Protein AF-A0A1R2AMH3-F1 (afdb_monomer_lite)

Structure (mmCIF, N/CA/C/O backbone):
data_AF-A0A1R2AMH3-F1
#
_entry.id   AF-A0A1R2AMH3-F1
#
loop_
_atom_site.group_PDB
_atom_site.id
_atom_site.type_symbol
_atom_site.label_atom_id
_atom_site.label_alt_id
_atom_site.label_comp_id
_atom_site.label_asym_id
_atom_site.label_entity_id
_atom_site.label_seq_id
_atom_site.pdbx_PDB_ins_code
_atom_site.Cartn_x
_atom_site.Cartn_y
_atom_site.Cartn_z
_atom_site.occupancy
_atom_site.B_iso_or_equiv
_atom_site.auth_seq_id
_atom_site.auth_comp_id
_atom_site.auth_asym_id
_atom_site.auth_atom_id
_atom_site.pdbx_PDB_model_num
ATOM 1 N N . MET A 1 1 ? 28.348 -3.223 -25.554 1.00 44.84 1 MET A N 1
ATOM 2 C CA . MET A 1 1 ? 27.068 -3.872 -25.204 1.00 44.84 1 MET A CA 1
ATOM 3 C C . MET A 1 1 ? 25.972 -2.968 -25.744 1.00 44.84 1 MET A C 1
ATOM 5 O O . MET A 1 1 ? 25.976 -1.799 -25.384 1.00 44.84 1 MET A O 1
ATOM 9 N N . LYS A 1 2 ? 25.153 -3.418 -26.705 1.00 30.44 2 LYS A N 1
ATOM 10 C CA . LYS A 1 2 ? 24.031 -2.593 -27.185 1.00 30.44 2 LYS A CA 1
ATOM 11 C C . LYS A 1 2 ? 23.049 -2.418 -26.019 1.00 30.44 2 LYS A C 1
ATOM 13 O O . LYS A 1 2 ? 22.812 -3.419 -25.338 1.00 30.44 2 LYS A O 1
ATOM 18 N N . PRO A 1 3 ? 22.512 -1.212 -25.764 1.00 37.78 3 PRO A N 1
ATOM 19 C CA . PRO A 1 3 ? 21.400 -1.076 -24.834 1.00 37.78 3 PRO A CA 1
ATOM 20 C C . PRO A 1 3 ? 20.295 -2.033 -25.291 1.00 37.78 3 PRO A C 1
ATOM 22 O O . PRO A 1 3 ? 20.049 -2.179 -26.490 1.00 37.78 3 PRO A O 1
ATOM 25 N N . SER A 1 4 ? 19.721 -2.778 -24.349 1.00 50.31 4 SER A N 1
ATOM 26 C CA . SER A 1 4 ? 18.632 -3.703 -24.645 1.00 50.31 4 SER A CA 1
ATOM 27 C C . SER A 1 4 ? 17.480 -2.932 -25.299 1.00 50.31 4 SER A C 1
ATOM 29 O O . SER A 1 4 ? 17.275 -1.751 -25.014 1.00 50.31 4 SER A O 1
ATOM 31 N N . ASN A 1 5 ? 16.690 -3.602 -26.140 1.00 40.66 5 ASN A N 1
ATOM 32 C CA . ASN A 1 5 ? 15.500 -3.058 -26.821 1.00 40.66 5 ASN A CA 1
ATOM 33 C C . ASN A 1 5 ? 14.428 -2.452 -25.871 1.00 40.66 5 ASN A C 1
ATOM 35 O O . ASN A 1 5 ? 13.351 -2.065 -26.313 1.00 40.66 5 ASN A O 1
ATOM 39 N N . LEU A 1 6 ? 14.695 -2.404 -24.562 1.00 44.38 6 LEU A N 1
ATOM 40 C CA . LEU A 1 6 ? 13.896 -1.751 -23.530 1.00 44.38 6 LEU A CA 1
ATOM 41 C C . LEU A 1 6 ? 14.114 -0.231 -23.489 1.00 44.38 6 LEU A C 1
ATOM 43 O O . LEU A 1 6 ? 13.192 0.478 -23.112 1.00 44.38 6 LEU A O 1
ATOM 47 N N . VAL A 1 7 ? 15.279 0.274 -23.917 1.00 45.34 7 VAL A N 1
ATOM 48 C CA . VAL A 1 7 ? 15.574 1.723 -23.941 1.00 45.34 7 VAL A CA 1
ATOM 49 C C . VAL A 1 7 ? 14.868 2.433 -25.109 1.00 45.34 7 VAL A C 1
ATOM 51 O O . VAL A 1 7 ? 14.567 3.618 -25.022 1.00 45.34 7 VAL A O 1
ATOM 54 N N . GLU A 1 8 ? 14.529 1.714 -26.186 1.00 41.06 8 GLU A N 1
ATOM 55 C CA . GLU A 1 8 ? 13.828 2.279 -27.357 1.00 41.06 8 GLU A CA 1
ATOM 56 C C . GLU A 1 8 ? 12.317 2.482 -27.142 1.00 41.06 8 GLU A C 1
ATOM 58 O O . GLU A 1 8 ? 11.662 3.157 -27.937 1.00 41.06 8 GLU A O 1
ATOM 63 N N . LYS A 1 9 ? 11.747 1.955 -26.052 1.00 43.03 9 LYS A N 1
ATOM 64 C CA . LYS A 1 9 ? 10.386 2.277 -25.608 1.00 43.03 9 LYS A CA 1
ATOM 65 C C . LYS A 1 9 ? 10.507 3.116 -24.339 1.00 43.03 9 LYS A C 1
ATOM 67 O O . LYS A 1 9 ? 10.986 2.626 -23.331 1.00 43.03 9 LYS A O 1
ATOM 72 N N . GLY A 1 10 ? 10.121 4.387 -24.376 1.00 44.31 10 GLY A N 1
ATOM 73 C CA . GLY A 1 10 ? 10.222 5.291 -23.227 1.00 44.31 10 GLY A CA 1
ATOM 74 C C . GLY A 1 10 ? 9.269 4.924 -22.084 1.00 44.31 10 GLY A C 1
ATOM 75 O O . GLY A 1 10 ? 8.187 5.496 -21.986 1.00 44.31 10 GLY A O 1
ATOM 76 N N . TRP A 1 11 ? 9.647 3.991 -21.210 1.00 49.50 11 TRP A N 1
ATOM 77 C CA . TRP A 1 11 ? 8.837 3.622 -20.045 1.00 49.50 11 TRP A CA 1
ATOM 78 C C . TRP A 1 11 ? 9.053 4.617 -18.902 1.00 49.50 11 TRP A C 1
ATOM 80 O O . TRP A 1 11 ? 9.758 4.343 -17.945 1.00 49.50 11 TRP A O 1
ATOM 90 N N . ALA A 1 12 ? 8.419 5.782 -18.990 1.00 60.66 12 ALA A N 1
ATOM 91 C CA . ALA A 1 12 ? 7.908 6.448 -17.800 1.00 60.66 12 ALA A CA 1
ATOM 92 C C . ALA A 1 12 ? 6.412 6.134 -17.771 1.00 60.66 12 ALA A C 1
ATOM 94 O O . ALA A 1 12 ? 5.628 6.807 -18.439 1.00 60.66 12 ALA A O 1
ATOM 95 N N . THR A 1 13 ? 6.011 5.056 -17.089 1.00 77.81 13 THR A N 1
ATOM 96 C CA . THR A 1 13 ? 4.581 4.844 -16.855 1.00 77.81 13 THR A CA 1
ATOM 97 C C . THR A 1 13 ? 4.127 5.785 -15.751 1.00 77.81 13 THR A C 1
ATOM 99 O O . THR A 1 13 ? 4.879 6.086 -14.817 1.00 77.81 13 THR A O 1
ATOM 102 N N . MET A 1 14 ? 2.918 6.308 -15.916 1.00 89.75 14 MET A N 1
ATOM 103 C CA . MET A 1 14 ? 2.292 7.189 -14.949 1.00 89.75 14 MET A CA 1
ATOM 104 C C . MET A 1 14 ? 0.892 6.671 -14.671 1.00 89.75 14 MET A C 1
ATOM 106 O O . MET A 1 14 ? 0.122 6.417 -15.596 1.00 89.75 14 MET A O 1
ATOM 110 N N . GLY A 1 15 ? 0.574 6.540 -13.394 1.00 95.25 15 GLY A N 1
ATOM 111 C CA . GLY A 1 15 ? -0.765 6.240 -12.921 1.00 95.25 15 GLY A CA 1
ATOM 112 C C . GLY A 1 15 ? -1.096 7.138 -11.747 1.00 95.25 15 GLY A C 1
ATOM 113 O O . GLY A 1 15 ? -0.208 7.626 -11.056 1.00 95.25 15 GLY A O 1
ATOM 114 N N . TYR A 1 16 ? -2.370 7.396 -11.528 1.00 96.88 16 TYR A N 1
ATOM 115 C CA . TYR A 1 16 ? -2.858 8.196 -10.430 1.00 96.88 16 TYR A CA 1
ATOM 116 C C . TYR A 1 16 ? -4.196 7.661 -9.934 1.00 96.88 16 TYR A C 1
ATOM 118 O O . TYR A 1 16 ? -4.958 7.011 -10.641 1.00 96.88 16 TYR A O 1
ATOM 126 N N . SER A 1 17 ? -4.503 7.938 -8.681 1.00 97.56 17 SER A N 1
ATOM 127 C CA . SER A 1 17 ? -5.787 7.572 -8.111 1.00 97.56 17 SER A CA 1
ATOM 128 C C . SER A 1 17 ? -6.135 8.560 -7.028 1.00 97.56 17 SER A C 1
ATOM 130 O O . SER A 1 17 ? -5.378 8.733 -6.073 1.00 97.56 17 SER A O 1
ATOM 132 N N . ARG A 1 18 ? -7.295 9.196 -7.168 1.00 96.88 18 ARG A N 1
ATOM 133 C CA . ARG A 1 18 ? -7.892 9.984 -6.097 1.00 96.88 18 ARG A CA 1
ATOM 134 C C . ARG A 1 18 ? -8.863 9.090 -5.349 1.00 96.88 18 ARG A C 1
ATOM 136 O O . ARG A 1 18 ? -9.746 8.503 -5.970 1.00 96.88 18 ARG A O 1
ATOM 143 N N . MET A 1 19 ? -8.684 8.972 -4.043 1.00 95.12 19 MET A N 1
ATOM 144 C CA . MET A 1 19 ? -9.526 8.138 -3.201 1.00 95.12 19 MET A CA 1
ATOM 145 C C . MET A 1 19 ? -9.982 8.919 -1.980 1.00 95.12 19 MET A C 1
ATOM 147 O O . MET A 1 19 ? -9.199 9.636 -1.355 1.00 95.12 19 MET A O 1
ATOM 151 N N . SER A 1 20 ? -11.253 8.735 -1.647 1.00 92.75 20 SER A N 1
ATOM 152 C CA . SER A 1 20 ? -11.880 9.303 -0.464 1.00 92.75 20 SER A CA 1
ATOM 153 C C . SER A 1 20 ? -12.461 8.159 0.354 1.00 92.75 20 SER A C 1
ATOM 155 O O . SER A 1 20 ? -13.195 7.329 -0.182 1.00 92.75 20 SER A O 1
ATOM 157 N N . ASN A 1 21 ? -12.121 8.105 1.637 1.00 87.94 21 ASN A N 1
ATOM 158 C CA . ASN A 1 21 ? -12.663 7.137 2.580 1.00 87.94 21 ASN A CA 1
ATOM 159 C C . ASN A 1 21 ? -12.961 7.848 3.903 1.00 87.94 21 ASN A C 1
ATOM 161 O O . ASN A 1 21 ? -12.061 8.413 4.528 1.00 87.94 21 ASN A O 1
ATOM 165 N N . CYS A 1 22 ? -14.226 7.835 4.323 1.00 86.69 22 CYS A N 1
ATOM 166 C CA . CYS A 1 22 ? -14.725 8.663 5.424 1.00 86.69 22 CYS A CA 1
ATOM 167 C C . CYS A 1 22 ? -14.321 10.142 5.236 1.00 86.69 22 CYS A C 1
ATOM 169 O O . CYS A 1 22 ? -14.670 10.741 4.221 1.00 86.69 22 CYS A O 1
ATOM 171 N N . ASN A 1 23 ? -13.570 10.714 6.185 1.00 89.31 23 ASN A N 1
ATOM 172 C CA . ASN A 1 23 ? -13.072 12.092 6.129 1.00 89.31 23 ASN A CA 1
ATOM 173 C C . ASN A 1 23 ? -11.635 12.199 5.585 1.00 89.31 23 ASN A C 1
ATOM 175 O O . ASN A 1 23 ? -11.063 13.290 5.588 1.00 89.31 23 ASN A O 1
ATOM 179 N N . SER A 1 24 ? -11.036 11.092 5.136 1.00 91.75 24 SER A N 1
ATOM 180 C CA . SER A 1 24 ? -9.706 11.084 4.525 1.00 91.75 24 SER A CA 1
ATOM 181 C C . SER A 1 24 ? -9.814 11.184 3.008 1.00 91.75 24 SER A C 1
ATOM 183 O O . SER A 1 24 ? -10.546 10.421 2.376 1.00 91.75 24 SER A O 1
ATOM 185 N N . GLU A 1 25 ? -9.046 12.087 2.412 1.00 94.94 25 GLU A N 1
ATOM 186 C CA . GLU A 1 25 ? -8.969 12.270 0.970 1.00 94.94 25 GLU A CA 1
ATOM 187 C C . GLU A 1 25 ? -7.511 12.374 0.529 1.00 94.94 25 GLU A C 1
ATOM 189 O O . GLU A 1 25 ? -6.758 13.236 0.990 1.00 94.94 25 GLU A O 1
ATOM 194 N N . VAL A 1 26 ? -7.122 11.498 -0.399 1.00 96.06 26 VAL A N 1
ATOM 195 C CA . VAL A 1 26 ? -5.749 11.397 -0.899 1.00 96.06 26 VAL A CA 1
ATOM 196 C C . VAL A 1 26 ? -5.726 11.288 -2.420 1.00 96.06 26 VAL A C 1
ATOM 198 O O . VAL A 1 26 ? -6.597 10.675 -3.039 1.00 96.06 26 VAL A O 1
ATOM 201 N N . LEU A 1 27 ? -4.686 11.843 -3.032 1.00 97.31 27 LEU A N 1
ATOM 202 C CA . LEU A 1 27 ? -4.290 11.558 -4.407 1.00 97.31 27 LEU A CA 1
ATOM 203 C C . LEU A 1 27 ? -2.957 10.824 -4.384 1.00 97.31 27 LEU A C 1
ATOM 205 O O . LEU A 1 27 ? -1.962 11.366 -3.916 1.00 97.31 27 LEU A O 1
ATOM 209 N N . ALA A 1 28 ? -2.940 9.614 -4.923 1.00 98.00 28 ALA A N 1
ATOM 210 C CA . ALA A 1 28 ? -1.721 8.887 -5.229 1.00 98.00 28 ALA A CA 1
ATOM 211 C C . ALA A 1 28 ? -1.318 9.145 -6.684 1.00 98.00 28 ALA A C 1
ATOM 213 O O . ALA A 1 28 ? -2.178 9.173 -7.564 1.00 98.00 28 ALA A O 1
ATOM 214 N N . ALA A 1 29 ? -0.024 9.288 -6.941 1.00 97.62 29 ALA A N 1
ATOM 215 C CA . ALA A 1 29 ? 0.571 9.356 -8.266 1.00 97.62 29 ALA A CA 1
ATOM 216 C C . ALA A 1 29 ? 1.822 8.476 -8.299 1.00 97.62 29 ALA A C 1
ATOM 218 O O . ALA A 1 29 ? 2.717 8.620 -7.472 1.00 97.62 29 ALA A O 1
ATOM 219 N N . VAL A 1 30 ? 1.884 7.565 -9.258 1.00 97.00 30 VAL A N 1
ATOM 220 C CA . VAL A 1 30 ? 2.969 6.605 -9.438 1.00 97.00 30 VAL A CA 1
ATOM 221 C C . VAL A 1 30 ? 3.735 6.974 -10.693 1.00 97.00 30 VAL A C 1
ATOM 223 O O . VAL A 1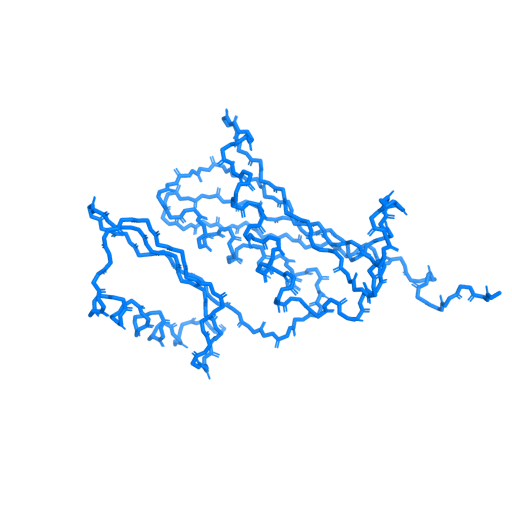 30 ? 3.132 7.192 -11.743 1.00 97.00 30 VAL A O 1
ATOM 226 N N . TYR A 1 31 ? 5.057 7.017 -10.577 1.00 93.69 31 TYR A N 1
ATOM 227 C CA . TYR A 1 31 ? 5.984 7.321 -11.657 1.00 93.69 31 TYR A CA 1
ATOM 228 C C . TYR A 1 31 ? 7.036 6.220 -11.756 1.00 93.69 31 TYR A C 1
ATOM 230 O O . TYR A 1 31 ? 7.601 5.804 -10.745 1.00 93.69 31 TYR A O 1
ATOM 238 N N . GLY A 1 32 ? 7.351 5.788 -12.974 1.00 90.06 32 GLY A N 1
ATOM 239 C CA . GLY A 1 32 ? 8.411 4.813 -13.235 1.00 90.06 32 GLY A CA 1
ATOM 240 C C . GLY A 1 32 ? 7.912 3.604 -14.010 1.00 90.06 32 GLY A C 1
ATOM 241 O O . GLY A 1 32 ? 6.855 3.689 -14.624 1.00 90.06 32 GLY A O 1
ATOM 242 N N . PRO A 1 33 ? 8.668 2.504 -14.058 1.00 90.25 33 PRO A N 1
ATOM 243 C CA . PRO A 1 33 ? 10.041 2.383 -13.569 1.00 90.25 33 PRO A CA 1
ATOM 244 C C . PRO A 1 33 ? 10.996 3.272 -14.387 1.00 90.25 33 PRO A C 1
ATOM 246 O O . PRO A 1 33 ? 10.937 3.258 -15.608 1.00 90.25 33 PRO A O 1
ATOM 249 N N . PHE A 1 34 ? 11.878 4.037 -13.745 1.00 87.62 34 PHE A N 1
ATOM 250 C CA . PHE A 1 34 ? 12.910 4.834 -14.430 1.00 87.62 34 PHE A CA 1
ATOM 251 C C . PHE A 1 34 ? 14.303 4.580 -13.847 1.00 87.62 34 PHE A C 1
ATOM 253 O O . PHE A 1 34 ? 14.434 4.035 -12.754 1.00 87.62 34 PHE A O 1
ATOM 260 N N . GLU A 1 35 ? 15.350 4.972 -14.575 1.00 83.81 35 GLU A N 1
ATOM 261 C CA . GLU A 1 35 ? 16.737 4.757 -14.152 1.00 83.81 35 GLU A CA 1
ATOM 262 C C . GLU A 1 35 ? 17.023 5.452 -12.813 1.00 83.81 35 GLU A C 1
ATOM 264 O O . GLU A 1 35 ? 16.755 6.647 -12.636 1.00 83.81 35 GLU A O 1
ATOM 269 N N . SER A 1 36 ? 17.555 4.693 -11.852 1.00 73.50 36 SER A N 1
ATOM 270 C CA . SER A 1 36 ? 17.818 5.223 -10.518 1.00 73.50 36 SER A CA 1
ATOM 271 C C . SER A 1 36 ? 18.916 6.285 -10.557 1.00 73.50 36 SER A C 1
ATOM 273 O O . SER A 1 36 ? 20.031 6.040 -11.012 1.00 73.50 36 SER A O 1
ATOM 275 N N . ARG A 1 37 ? 18.634 7.473 -10.008 1.00 67.75 37 ARG A N 1
ATOM 276 C CA . ARG A 1 37 ? 19.630 8.555 -9.883 1.00 67.75 37 ARG A CA 1
ATOM 277 C C . ARG A 1 37 ? 20.682 8.281 -8.801 1.00 67.75 37 ARG A C 1
ATOM 279 O O . ARG A 1 37 ? 21.710 8.951 -8.768 1.00 67.75 37 ARG A O 1
ATOM 286 N N . ASN A 1 38 ? 20.436 7.312 -7.918 1.00 60.69 38 ASN A N 1
ATOM 287 C CA . ASN A 1 38 ? 21.304 6.982 -6.791 1.00 60.69 38 ASN A CA 1
ATOM 288 C C . ASN A 1 38 ? 22.269 5.840 -7.141 1.00 60.69 38 ASN A C 1
ATOM 290 O O . ASN A 1 38 ? 22.146 4.722 -6.643 1.00 60.69 38 ASN A O 1
ATOM 294 N N . SER A 1 39 ? 23.295 6.152 -7.936 1.00 54.00 39 SER A N 1
ATOM 295 C CA . SER A 1 39 ? 24.389 5.228 -8.282 1.00 54.00 39 SER A CA 1
ATOM 296 C C . SER A 1 39 ? 25.251 4.783 -7.087 1.00 54.00 39 SER A C 1
ATOM 298 O O . SER A 1 39 ? 26.054 3.869 -7.215 1.00 54.00 39 SER A O 1
ATOM 300 N N . GLN A 1 40 ? 25.103 5.402 -5.908 1.00 55.25 40 GLN A N 1
ATOM 301 C CA . GLN A 1 40 ? 25.810 5.000 -4.680 1.00 55.25 40 GLN A CA 1
ATOM 302 C C . GLN A 1 40 ? 25.029 4.010 -3.804 1.00 55.25 40 GLN A C 1
ATOM 304 O O . GLN A 1 40 ? 25.609 3.413 -2.903 1.00 55.25 40 GLN A O 1
ATOM 309 N N . LYS A 1 41 ? 23.729 3.807 -4.061 1.00 52.59 41 LYS A N 1
ATOM 310 C CA . LYS A 1 41 ? 22.936 2.746 -3.416 1.00 52.59 41 LYS A CA 1
ATOM 311 C C . LYS A 1 41 ? 22.880 1.472 -4.275 1.00 52.59 41 LYS A C 1
ATOM 313 O O . LYS A 1 41 ? 22.236 0.515 -3.876 1.00 52.59 41 LYS A O 1
ATOM 318 N N . SER A 1 42 ? 23.500 1.447 -5.456 1.00 46.09 42 SER A N 1
ATOM 319 C CA . SER A 1 42 ? 23.204 0.497 -6.537 1.00 46.09 42 SER A CA 1
ATOM 320 C C . SER A 1 42 ? 23.962 -0.838 -6.463 1.00 46.09 42 SER A C 1
ATOM 322 O O . SER A 1 42 ? 24.598 -1.240 -7.435 1.00 46.09 42 SER A O 1
ATOM 324 N N . ASP A 1 43 ? 23.843 -1.549 -5.343 1.00 53.19 43 ASP A N 1
ATOM 325 C CA . ASP A 1 43 ? 24.152 -2.992 -5.283 1.00 53.19 43 ASP A CA 1
ATOM 326 C C . ASP A 1 43 ? 22.931 -3.858 -5.672 1.00 53.19 43 ASP A C 1
ATOM 328 O O . ASP A 1 43 ? 22.971 -5.089 -5.647 1.00 53.19 43 ASP A O 1
ATOM 332 N N . TYR A 1 44 ? 21.800 -3.236 -6.025 1.00 60.34 44 TYR A N 1
ATOM 333 C CA . TYR A 1 44 ? 20.523 -3.939 -6.099 1.00 60.34 44 TYR A CA 1
ATOM 334 C C . TYR A 1 44 ? 20.258 -4.572 -7.465 1.00 60.34 44 TYR A C 1
ATOM 336 O O . TYR A 1 44 ? 20.006 -3.900 -8.461 1.00 60.34 44 TYR A O 1
ATOM 344 N N . SER A 1 45 ? 20.177 -5.901 -7.466 1.00 69.81 45 SER A N 1
ATOM 345 C CA . SER A 1 45 ? 19.581 -6.723 -8.525 1.00 69.81 45 SER A CA 1
ATOM 346 C C . SER A 1 45 ? 18.063 -6.528 -8.690 1.00 69.81 45 SER A C 1
ATOM 348 O O . SER A 1 45 ? 17.455 -7.200 -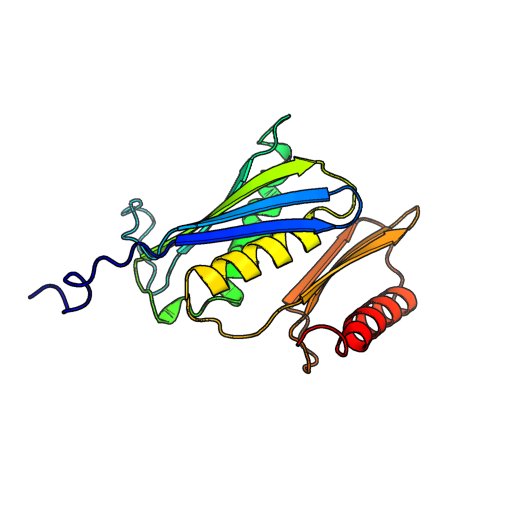9.520 1.00 69.81 45 SER A O 1
ATOM 350 N N . LYS A 1 46 ? 17.432 -5.642 -7.905 1.00 79.44 46 LYS A N 1
ATOM 351 C CA . LYS A 1 46 ? 15.974 -5.458 -7.827 1.00 79.44 46 LYS A CA 1
ATOM 352 C C . LYS A 1 46 ? 15.580 -3.986 -7.959 1.00 79.44 46 LYS A C 1
ATOM 354 O O . LYS A 1 46 ? 16.378 -3.103 -7.649 1.00 79.44 46 LYS A O 1
ATOM 359 N N . CYS A 1 47 ? 14.346 -3.742 -8.398 1.00 88.12 47 CYS A N 1
ATOM 360 C CA . CYS A 1 47 ? 13.742 -2.410 -8.424 1.00 88.12 47 CYS A CA 1
ATOM 361 C C . CYS A 1 47 ? 13.641 -1.811 -7.017 1.00 88.12 47 CYS A C 1
ATOM 363 O O . CYS A 1 47 ? 13.280 -2.507 -6.066 1.00 88.12 47 CYS A O 1
ATOM 365 N N . ILE A 1 48 ? 13.882 -0.506 -6.904 1.00 91.06 48 ILE A N 1
ATOM 366 C CA . ILE A 1 48 ? 13.617 0.276 -5.694 1.00 91.06 48 ILE A CA 1
ATOM 367 C C . ILE A 1 48 ? 12.199 0.842 -5.791 1.00 91.06 48 ILE A C 1
ATOM 369 O O . ILE A 1 48 ? 11.816 1.360 -6.839 1.00 91.06 48 ILE A O 1
ATOM 373 N N . VAL A 1 49 ? 11.434 0.765 -4.704 1.00 94.25 49 VAL A N 1
ATOM 374 C CA . VAL A 1 49 ? 10.163 1.481 -4.562 1.00 94.25 49 VAL A CA 1
ATOM 375 C C . VAL A 1 49 ? 10.351 2.560 -3.506 1.00 94.25 49 VAL A C 1
ATOM 377 O O . VAL A 1 49 ? 10.744 2.256 -2.382 1.00 94.25 49 VAL A O 1
ATOM 380 N N . GLU A 1 50 ? 10.110 3.811 -3.878 1.00 94.62 50 GLU A N 1
ATOM 381 C CA . GLU A 1 50 ? 10.166 4.967 -2.985 1.00 94.62 50 GLU A CA 1
ATOM 382 C C . GLU A 1 50 ? 8.755 5.521 -2.803 1.00 94.62 50 GLU A C 1
ATOM 384 O O . GLU A 1 50 ? 8.008 5.667 -3.771 1.00 94.62 50 GLU A O 1
ATOM 389 N N . VAL A 1 51 ? 8.388 5.838 -1.566 1.00 96.81 51 VAL A N 1
ATOM 390 C CA . VAL A 1 51 ? 7.117 6.483 -1.239 1.00 96.81 51 VAL A CA 1
ATOM 391 C C . VAL A 1 51 ? 7.396 7.852 -0.644 1.00 96.81 51 VAL A C 1
ATOM 393 O O . VAL A 1 51 ? 8.250 7.979 0.228 1.00 96.81 51 VAL A O 1
ATOM 396 N N . VAL A 1 52 ? 6.657 8.860 -1.100 1.00 95.31 52 VAL A N 1
ATOM 397 C CA . VAL A 1 52 ? 6.708 10.221 -0.559 1.00 95.31 52 VAL A CA 1
ATOM 398 C C . VAL A 1 52 ? 5.294 10.670 -0.234 1.00 95.31 52 VAL A C 1
ATOM 400 O O . VAL A 1 52 ? 4.405 10.596 -1.081 1.00 95.31 52 VAL A O 1
ATOM 403 N N . ILE A 1 53 ? 5.075 11.158 0.980 1.00 95.62 53 ILE A N 1
ATOM 404 C CA . ILE A 1 53 ? 3.789 11.643 1.463 1.00 95.62 53 ILE A CA 1
ATOM 405 C C . ILE A 1 53 ? 3.888 13.144 1.715 1.00 95.62 53 ILE A C 1
ATOM 407 O O . ILE A 1 53 ? 4.646 13.629 2.551 1.00 95.62 53 ILE A O 1
ATOM 411 N N . SER A 1 54 ? 3.076 13.898 0.981 1.00 93.25 54 SER A N 1
ATOM 412 C CA . SER A 1 54 ? 2.905 15.334 1.162 1.00 93.25 54 SER A CA 1
ATOM 413 C C . SER A 1 54 ? 1.541 15.618 1.787 1.00 93.25 54 SER A C 1
ATOM 415 O O . SER A 1 54 ? 0.503 15.253 1.239 1.00 93.25 54 SER A O 1
ATOM 417 N N . ASP A 1 55 ? 1.547 16.299 2.928 1.00 87.81 55 ASP A N 1
ATOM 418 C CA . ASP A 1 55 ? 0.367 16.864 3.589 1.00 87.81 55 ASP A CA 1
ATOM 419 C C . ASP A 1 55 ? 0.444 18.396 3.480 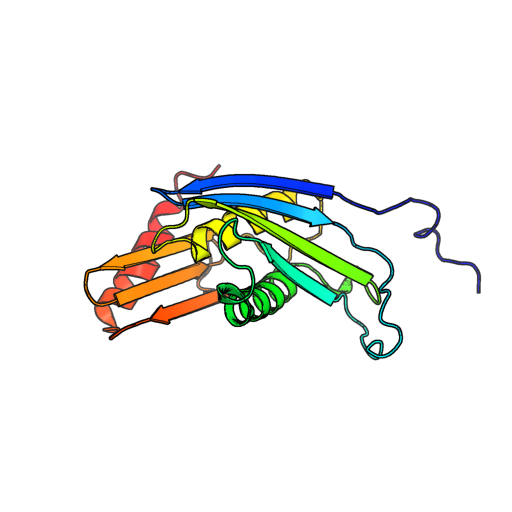1.00 87.81 55 ASP A C 1
ATOM 421 O O . ASP A 1 55 ? 1.535 18.970 3.505 1.00 87.81 55 ASP A O 1
ATOM 425 N N . MET A 1 56 ? -0.703 19.069 3.356 1.00 77.12 56 MET A N 1
ATOM 426 C CA . MET A 1 56 ? -0.779 20.534 3.331 1.00 77.12 56 MET A CA 1
ATOM 427 C C . MET A 1 56 ? -0.192 21.179 4.595 1.00 77.12 56 MET A C 1
ATOM 429 O O . MET A 1 56 ? 0.226 22.336 4.547 1.00 77.12 56 MET A O 1
ATOM 433 N N . HIS A 1 57 ? -0.161 20.453 5.718 1.00 71.62 57 HIS A N 1
ATOM 434 C CA . HIS A 1 57 ? 0.212 21.013 7.019 1.00 71.62 57 HIS A CA 1
ATOM 435 C C . HIS A 1 57 ? 1.634 20.666 7.496 1.00 71.62 57 HIS A C 1
ATOM 437 O O . HIS A 1 57 ? 2.239 21.486 8.186 1.00 71.62 57 HIS A O 1
ATOM 443 N N . SER A 1 58 ? 2.195 19.500 7.146 1.00 69.19 58 SER A N 1
ATOM 444 C CA . SER A 1 58 ? 3.586 19.121 7.470 1.00 69.19 58 SER A CA 1
ATOM 445 C C . SER A 1 58 ? 3.990 17.803 6.800 1.00 69.19 58 SER A C 1
ATOM 447 O O . SER A 1 58 ? 3.290 16.806 6.934 1.00 69.19 58 SER A O 1
ATOM 449 N N . SER A 1 59 ? 5.159 17.748 6.153 1.00 64.25 59 SER A N 1
ATOM 450 C CA . SER A 1 59 ? 5.670 16.516 5.525 1.00 64.25 59 SER A CA 1
ATOM 451 C C . SER A 1 59 ? 6.383 15.558 6.488 1.00 64.25 59 SER A C 1
ATOM 453 O O . SER A 1 59 ? 6.486 14.371 6.205 1.00 64.25 59 SER A O 1
ATOM 455 N N . LYS A 1 60 ? 6.867 16.027 7.648 1.00 73.31 60 LYS A N 1
ATOM 456 C CA . LYS A 1 60 ? 7.701 15.197 8.547 1.00 73.31 60 LYS A CA 1
ATOM 457 C C . LYS A 1 60 ? 6.924 14.180 9.386 1.00 73.31 60 LYS A C 1
ATOM 459 O O . LYS A 1 60 ? 7.530 13.304 9.988 1.00 73.31 60 LYS A O 1
ATOM 464 N N . GLU A 1 61 ? 5.602 14.298 9.452 1.00 82.12 61 GLU A N 1
ATOM 465 C CA . GLU A 1 61 ? 4.747 13.406 10.249 1.00 82.12 61 GLU A CA 1
ATOM 466 C C . GLU A 1 61 ? 4.731 11.968 9.704 1.00 82.12 61 GLU A C 1
ATOM 468 O O . GLU A 1 61 ? 4.497 11.020 10.449 1.00 82.12 61 GLU A O 1
ATOM 473 N N . PHE A 1 62 ? 5.025 11.792 8.414 1.00 89.44 62 PHE A N 1
ATOM 474 C CA . PHE A 1 62 ? 4.782 10.538 7.711 1.00 89.44 62 PHE A CA 1
ATOM 475 C C . PHE A 1 62 ? 6.031 9.712 7.402 1.00 89.44 62 PHE A C 1
ATOM 477 O O . PHE A 1 62 ? 5.882 8.654 6.806 1.00 89.44 62 PHE A O 1
ATOM 484 N N . GLU A 1 63 ? 7.228 10.100 7.847 1.00 91.31 63 GLU A N 1
ATOM 485 C CA . GLU A 1 63 ? 8.489 9.413 7.496 1.00 91.31 63 GLU A CA 1
ATOM 486 C C . GLU A 1 63 ? 8.458 7.901 7.806 1.00 91.31 63 GLU A C 1
ATOM 488 O O . GLU A 1 63 ? 8.852 7.062 6.993 1.00 91.31 63 GLU A O 1
ATOM 493 N N . GLN A 1 64 ? 7.901 7.517 8.960 1.00 91.62 64 GLN A N 1
ATOM 494 C CA . GLN A 1 64 ? 7.734 6.103 9.308 1.00 91.62 64 GLN A CA 1
ATOM 495 C C . GLN A 1 64 ? 6.713 5.401 8.396 1.00 91.62 64 GLN A C 1
ATOM 497 O O . GLN A 1 64 ? 6.916 4.251 8.003 1.00 91.62 64 GLN A O 1
ATOM 502 N N . THR A 1 65 ? 5.629 6.092 8.038 1.00 93.56 65 THR A N 1
ATOM 503 C CA . THR A 1 65 ? 4.589 5.574 7.139 1.00 93.56 65 THR A CA 1
ATOM 504 C C . THR A 1 65 ? 5.129 5.409 5.718 1.00 93.56 65 THR A C 1
ATOM 506 O O . THR A 1 65 ? 4.888 4.381 5.096 1.00 93.56 65 THR A O 1
ATOM 509 N N . GLU A 1 66 ? 5.923 6.359 5.219 1.00 95.75 66 GLU A N 1
ATOM 510 C CA . GLU A 1 66 ? 6.608 6.281 3.923 1.00 95.75 66 GLU A CA 1
ATOM 511 C C . GLU A 1 66 ? 7.493 5.037 3.835 1.00 95.75 66 GLU A C 1
ATOM 513 O O . GLU A 1 66 ? 7.431 4.296 2.851 1.00 95.75 66 GLU A O 1
ATOM 518 N N . LYS A 1 67 ? 8.277 4.759 4.884 1.00 94.94 67 LYS A N 1
ATOM 519 C CA . LYS A 1 67 ? 9.126 3.565 4.935 1.00 94.94 67 LYS A CA 1
ATOM 520 C C . LYS A 1 67 ? 8.301 2.278 4.881 1.00 94.94 67 LYS A C 1
ATOM 522 O O . LYS A 1 67 ? 8.591 1.404 4.065 1.00 94.94 67 LYS A O 1
ATOM 527 N N . VAL A 1 68 ? 7.253 2.182 5.703 1.00 95.88 68 VAL A N 1
ATOM 528 C CA . VAL A 1 68 ? 6.363 1.010 5.731 1.00 95.88 68 VAL A CA 1
ATOM 529 C C . VAL A 1 68 ? 5.679 0.803 4.380 1.00 95.88 68 VAL A C 1
ATOM 531 O O . VAL A 1 68 ? 5.646 -0.316 3.874 1.00 95.88 68 VAL A O 1
ATOM 534 N N . LEU A 1 69 ? 5.173 1.870 3.758 1.00 97.44 69 LEU A N 1
ATOM 535 C CA . LEU A 1 69 ? 4.534 1.781 2.446 1.00 97.44 69 LEU A CA 1
ATOM 536 C C . LEU A 1 69 ? 5.533 1.423 1.340 1.00 97.44 69 LEU A C 1
ATOM 538 O O . LEU A 1 69 ? 5.176 0.681 0.429 1.00 97.44 69 LEU A O 1
ATOM 542 N N . SER A 1 70 ? 6.778 1.896 1.419 1.00 96.94 70 SER A N 1
ATOM 543 C CA . SER A 1 70 ? 7.830 1.542 0.455 1.00 96.94 70 SER A CA 1
ATOM 544 C C . SER A 1 70 ? 8.126 0.042 0.490 1.00 96.94 70 SER A C 1
ATOM 546 O O . SER A 1 70 ? 8.145 -0.615 -0.552 1.00 96.94 70 SER A O 1
ATOM 548 N N . GLU A 1 71 ? 8.287 -0.523 1.690 1.00 95.75 71 GLU A N 1
ATOM 549 C CA . GLU A 1 71 ? 8.483 -1.964 1.893 1.00 95.75 71 GLU A CA 1
ATOM 550 C C . GLU A 1 71 ? 7.247 -2.768 1.454 1.00 95.75 71 GLU A C 1
ATOM 552 O O . GLU A 1 71 ? 7.368 -3.766 0.738 1.00 95.75 71 GLU A O 1
ATOM 557 N N . PHE A 1 72 ? 6.049 -2.291 1.807 1.00 97.50 72 PHE A N 1
ATOM 558 C CA . PHE A 1 72 ? 4.784 -2.895 1.397 1.00 97.50 72 PHE A CA 1
ATOM 559 C C . PHE A 1 72 ? 4.654 -2.955 -0.132 1.00 97.50 72 PHE A C 1
ATOM 561 O O . PHE A 1 72 ? 4.460 -4.038 -0.689 1.00 97.50 72 PHE A O 1
ATOM 568 N N . PHE A 1 73 ? 4.821 -1.840 -0.846 1.00 97.62 73 PHE A N 1
ATOM 569 C CA . PHE A 1 73 ? 4.685 -1.827 -2.305 1.00 97.62 73 PHE A CA 1
ATOM 570 C C . PHE A 1 73 ? 5.811 -2.581 -3.016 1.00 97.62 73 PHE A C 1
ATOM 572 O O . PHE A 1 73 ? 5.548 -3.211 -4.039 1.00 97.62 73 PHE A O 1
ATOM 579 N N . ALA A 1 74 ? 7.027 -2.622 -2.463 1.00 95.06 74 ALA A N 1
ATOM 580 C CA . ALA A 1 74 ? 8.090 -3.493 -2.970 1.00 95.06 74 ALA A CA 1
ATOM 581 C C . ALA A 1 74 ? 7.740 -4.991 -2.851 1.00 95.06 74 ALA A C 1
ATOM 583 O O . ALA A 1 74 ? 8.181 -5.804 -3.668 1.00 95.06 74 ALA A O 1
ATOM 584 N N . SER A 1 75 ? 6.926 -5.373 -1.859 1.00 95.12 75 SER A N 1
ATOM 585 C CA . SER A 1 75 ? 6.416 -6.743 -1.734 1.00 95.12 75 SER A CA 1
ATOM 586 C C . SER A 1 75 ? 5.294 -7.055 -2.734 1.00 95.12 75 SER A C 1
ATOM 588 O O . SER A 1 75 ? 5.201 -8.190 -3.200 1.00 95.12 75 SER A O 1
ATOM 590 N N . VAL A 1 76 ? 4.494 -6.049 -3.106 1.00 96.25 76 VAL A N 1
ATOM 591 C CA . VAL A 1 76 ? 3.316 -6.178 -3.981 1.00 96.25 76 VAL A CA 1
ATOM 592 C C . VAL A 1 76 ? 3.680 -6.116 -5.467 1.00 96.25 76 VAL A C 1
ATOM 594 O O . VAL A 1 76 ? 3.135 -6.881 -6.262 1.00 96.25 76 VAL A O 1
ATOM 597 N N . VAL A 1 77 ? 4.606 -5.238 -5.852 1.00 95.38 77 VAL A N 1
ATOM 598 C CA . VAL A 1 77 ? 5.086 -5.093 -7.235 1.00 95.38 77 VAL A CA 1
ATOM 599 C C . VAL A 1 77 ? 6.095 -6.195 -7.564 1.00 95.38 77 VAL A C 1
ATOM 601 O O . VAL A 1 77 ? 6.903 -6.602 -6.723 1.00 95.38 77 VAL A O 1
ATOM 604 N N . ASP A 1 78 ? 6.087 -6.681 -8.806 1.00 94.31 78 ASP A N 1
ATOM 605 C CA . ASP A 1 78 ? 7.118 -7.592 -9.307 1.00 94.31 78 ASP A CA 1
ATOM 606 C C . ASP A 1 78 ? 8.438 -6.855 -9.594 1.00 94.31 78 ASP A C 1
ATOM 608 O O . ASP A 1 78 ? 8.825 -6.600 -10.735 1.00 94.31 78 ASP A O 1
ATOM 612 N N . ILE A 1 79 ? 9.138 -6.482 -8.518 1.00 91.88 79 ILE A N 1
ATOM 613 C CA . ILE A 1 79 ? 10.394 -5.718 -8.553 1.00 91.88 79 ILE A CA 1
ATOM 614 C C . ILE A 1 79 ? 11.543 -6.429 -9.287 1.00 91.88 79 ILE A C 1
ATOM 616 O O . ILE A 1 79 ? 12.545 -5.788 -9.606 1.00 91.88 79 ILE A O 1
ATOM 620 N N . GLU A 1 80 ? 11.428 -7.732 -9.555 1.00 90.75 80 GLU A N 1
ATOM 621 C CA . GLU A 1 80 ? 12.437 -8.503 -10.292 1.00 90.75 80 GLU A CA 1
ATOM 622 C C . GLU A 1 80 ? 12.328 -8.286 -11.808 1.00 90.75 80 GLU A C 1
ATOM 624 O O . GLU A 1 80 ? 13.325 -8.422 -12.516 1.00 90.75 80 GLU A O 1
ATOM 629 N N . LYS A 1 81 ? 11.161 -7.849 -12.312 1.00 89.94 81 LYS A N 1
ATOM 630 C CA . LYS A 1 81 ? 10.991 -7.448 -13.721 1.00 89.94 81 LYS A CA 1
ATOM 631 C C . LYS A 1 81 ? 11.668 -6.121 -14.064 1.00 89.94 81 LYS A C 1
ATOM 633 O O . LYS A 1 81 ? 11.878 -5.840 -15.245 1.00 89.94 81 LYS A O 1
ATOM 638 N N . TYR A 1 82 ? 12.017 -5.316 -13.061 1.00 88.19 82 TYR A N 1
ATOM 639 C CA . TYR A 1 82 ? 12.550 -3.962 -13.240 1.00 88.19 82 TYR A CA 1
ATOM 640 C C . TYR A 1 82 ? 13.899 -3.769 -12.518 1.00 88.19 82 TYR A C 1
ATOM 642 O O . TYR A 1 82 ? 14.029 -2.889 -11.665 1.00 88.19 82 TYR A O 1
ATOM 650 N N . PRO A 1 83 ? 14.927 -4.587 -12.809 1.00 86.12 83 PRO A N 1
ATOM 651 C CA . PRO A 1 83 ? 16.218 -4.474 -12.136 1.00 86.12 83 PRO A CA 1
ATOM 652 C C . PRO A 1 83 ? 16.859 -3.104 -12.405 1.00 86.12 83 PRO A C 1
ATOM 654 O O . PRO A 1 83 ? 16.745 -2.571 -13.509 1.00 86.12 83 PRO A O 1
ATOM 657 N N . TYR A 1 84 ? 17.548 -2.549 -11.403 1.00 84.50 84 TYR A N 1
ATOM 658 C CA . TYR A 1 84 ? 18.232 -1.244 -11.462 1.00 84.50 84 TYR A CA 1
ATOM 659 C C . TYR A 1 84 ? 17.324 -0.020 -11.681 1.00 84.50 84 TYR A C 1
ATOM 661 O O . TYR A 1 84 ? 17.817 1.093 -11.883 1.00 84.50 84 TYR A O 1
ATOM 669 N N . MET A 1 85 ? 16.005 -0.206 -11.620 1.00 88.19 85 MET A N 1
ATOM 670 C CA . MET A 1 85 ? 15.032 0.869 -11.779 1.00 88.19 85 MET A CA 1
ATOM 671 C C . MET A 1 85 ? 14.506 1.367 -10.432 1.00 88.19 85 MET A C 1
ATOM 673 O O . MET A 1 85 ? 14.642 0.715 -9.394 1.00 88.19 85 MET A O 1
ATOM 677 N N . THR A 1 86 ? 13.863 2.528 -10.470 1.00 90.56 86 THR A N 1
ATOM 678 C CA . THR A 1 86 ? 13.127 3.117 -9.357 1.00 90.56 86 THR A CA 1
ATOM 679 C C . THR A 1 86 ? 11.677 3.370 -9.769 1.00 90.56 86 THR A C 1
ATOM 681 O O . THR A 1 86 ? 11.407 3.878 -10.858 1.00 90.56 86 THR A O 1
ATOM 684 N N . ILE A 1 87 ? 10.749 3.017 -8.883 1.00 93.81 87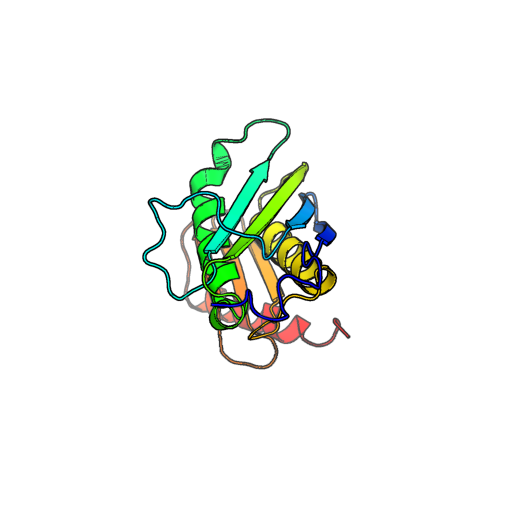 ILE A N 1
ATOM 685 C CA . ILE A 1 87 ? 9.334 3.389 -8.927 1.00 93.81 87 ILE A CA 1
ATOM 686 C C . ILE A 1 87 ? 9.095 4.355 -7.770 1.00 93.81 87 ILE A C 1
ATOM 688 O O . ILE A 1 87 ? 9.480 4.062 -6.641 1.00 93.81 87 ILE A O 1
ATOM 692 N N . VAL A 1 88 ? 8.455 5.488 -8.041 1.00 95.56 88 VAL A N 1
ATOM 693 C CA . VAL A 1 88 ? 8.115 6.490 -7.026 1.00 95.56 88 VAL A CA 1
ATOM 694 C C . VAL A 1 88 ? 6.605 6.579 -6.887 1.00 95.56 88 VAL A C 1
ATOM 696 O O . VAL A 1 88 ? 5.906 6.801 -7.874 1.00 95.56 88 VAL A O 1
ATOM 699 N N . VAL A 1 89 ? 6.110 6.439 -5.663 1.00 97.44 89 VAL A N 1
ATOM 700 C CA . VAL A 1 89 ? 4.705 6.608 -5.290 1.00 97.44 89 VAL A CA 1
ATOM 701 C C . VAL A 1 89 ? 4.582 7.881 -4.458 1.00 97.44 89 VAL A C 1
ATOM 703 O O . VAL A 1 89 ? 4.979 7.930 -3.298 1.00 97.44 89 VAL A O 1
ATOM 706 N N . ASN A 1 90 ? 4.027 8.925 -5.056 1.00 96.81 90 ASN A N 1
ATOM 707 C CA . ASN A 1 90 ? 3.782 10.200 -4.401 1.00 96.81 90 ASN A CA 1
ATOM 708 C C . ASN A 1 90 ? 2.337 10.277 -3.927 1.00 96.81 90 ASN A C 1
ATOM 710 O O . ASN A 1 90 ? 1.411 10.019 -4.694 1.00 96.81 90 ASN A O 1
ATOM 714 N N . TYR A 1 91 ? 2.144 10.715 -2.694 1.00 97.19 91 TYR A N 1
ATOM 715 C CA . TYR A 1 91 ? 0.840 11.006 -2.130 1.00 97.19 91 TYR A CA 1
ATOM 716 C C . TYR A 1 91 ? 0.695 12.493 -1.856 1.00 97.19 91 TYR A C 1
ATOM 718 O O . TYR A 1 91 ? 1.583 13.115 -1.279 1.00 97.19 91 TYR A O 1
ATOM 726 N N . GLN A 1 92 ? -0.462 13.035 -2.216 1.00 96.00 92 GLN A N 1
ATOM 727 C CA . GLN A 1 92 ? -0.948 14.318 -1.736 1.00 96.00 92 GLN A CA 1
ATOM 728 C C . GLN A 1 92 ? -2.181 14.076 -0.869 1.00 96.00 92 GLN A C 1
ATOM 730 O O . GLN A 1 92 ? -3.207 13.602 -1.359 1.00 96.00 92 GLN A O 1
ATOM 735 N N . ILE A 1 93 ? -2.085 14.417 0.410 1.00 94.94 93 ILE A N 1
ATOM 736 C CA . ILE A 1 93 ? -3.201 14.389 1.352 1.00 94.94 93 ILE A CA 1
ATOM 737 C C . ILE A 1 93 ? -3.948 15.724 1.240 1.00 94.94 93 ILE A C 1
ATOM 739 O O . ILE A 1 93 ? -3.330 16.791 1.304 1.00 94.94 93 ILE A O 1
ATOM 743 N N . PHE A 1 94 ? -5.265 15.663 1.035 1.00 93.38 94 PHE A N 1
ATOM 744 C CA 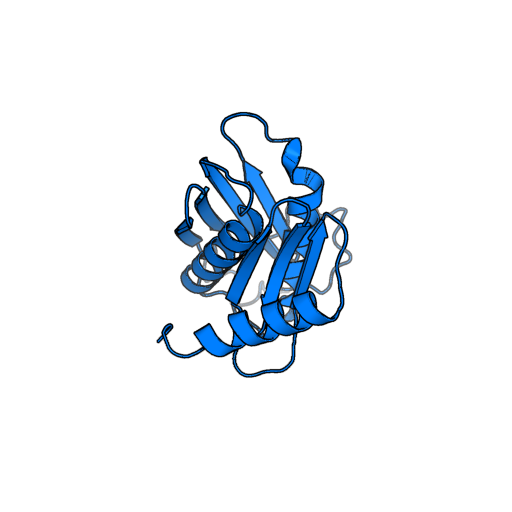. PHE A 1 94 ? -6.161 16.827 1.033 1.00 93.38 94 PHE A CA 1
ATOM 745 C C . PHE A 1 94 ? -6.917 16.956 2.352 1.00 93.38 94 PHE A C 1
ATOM 747 O O . PHE A 1 94 ? -7.090 18.061 2.859 1.00 93.38 94 PHE A O 1
ATOM 754 N N . SER A 1 95 ? -7.335 15.827 2.922 1.00 92.25 95 SER A N 1
ATOM 755 C CA . SER A 1 95 ? -7.900 15.747 4.264 1.00 92.25 95 SER A CA 1
ATOM 756 C C . SER A 1 95 ? -7.437 14.457 4.932 1.00 92.25 95 SER A C 1
ATOM 758 O O . SER A 1 95 ? -7.275 13.430 4.267 1.00 92.25 95 SER A O 1
ATOM 760 N N . LYS A 1 96 ? -7.203 14.504 6.245 1.00 88.81 96 LYS A N 1
ATOM 761 C CA . LYS A 1 96 ? -6.793 13.336 7.028 1.00 88.81 96 LYS A CA 1
ATOM 762 C C . LYS A 1 96 ? -7.696 13.121 8.227 1.00 88.81 96 LYS A C 1
ATOM 764 O O . LYS A 1 96 ? -8.058 14.069 8.918 1.00 88.81 96 LYS A O 1
ATOM 769 N N . ASP A 1 97 ? -7.995 11.855 8.465 1.00 87.75 97 ASP A N 1
ATOM 770 C CA . ASP A 1 97 ? -8.628 11.337 9.671 1.00 87.75 97 ASP A CA 1
ATOM 771 C C . ASP A 1 97 ? -7.771 10.183 10.226 1.00 87.75 97 ASP A C 1
ATOM 773 O O . ASP A 1 97 ? -6.713 9.849 9.681 1.00 87.75 97 ASP A O 1
ATOM 777 N N . MET A 1 98 ? -8.236 9.525 11.283 1.00 79.94 98 MET A N 1
ATOM 778 C CA . MET A 1 98 ? -7.583 8.371 11.908 1.00 79.94 98 MET A CA 1
ATOM 779 C C . MET A 1 98 ? -7.336 7.207 10.926 1.00 79.94 98 MET A C 1
ATOM 781 O O . MET A 1 98 ? -6.458 6.382 11.168 1.00 79.94 98 MET A O 1
ATOM 785 N N . THR A 1 99 ? -8.058 7.153 9.801 1.00 79.38 99 THR A N 1
ATOM 786 C CA . THR A 1 99 ? -8.065 6.066 8.801 1.00 79.38 99 THR A CA 1
ATOM 787 C C . THR A 1 99 ? -7.273 6.377 7.518 1.00 79.38 99 THR A C 1
ATOM 789 O O . THR A 1 99 ? -7.641 6.001 6.396 1.00 79.38 99 THR A O 1
ATOM 792 N N . ILE A 1 100 ? -6.175 7.122 7.648 1.00 92.19 100 ILE A N 1
ATOM 793 C CA . ILE A 1 100 ? -5.416 7.569 6.476 1.00 92.19 100 ILE A CA 1
ATOM 794 C C . ILE A 1 100 ? -4.621 6.436 5.804 1.00 92.19 100 ILE A C 1
ATOM 796 O O . ILE A 1 100 ? -4.495 6.422 4.583 1.00 92.19 100 ILE A O 1
ATOM 800 N N . VAL A 1 101 ? -4.114 5.456 6.560 1.00 94.50 101 VAL A N 1
ATOM 801 C CA . VAL A 1 101 ? -3.152 4.467 6.035 1.00 94.50 101 VAL A CA 1
ATOM 802 C C . VAL A 1 101 ? -3.798 3.496 5.049 1.00 94.50 101 VAL A C 1
ATOM 804 O O . VAL A 1 101 ? -3.249 3.296 3.965 1.00 94.50 101 VAL A O 1
ATOM 807 N N . SER A 1 102 ? -4.978 2.939 5.350 1.00 95.06 102 SER A N 1
ATOM 808 C CA . SER A 1 102 ? -5.680 2.082 4.381 1.00 95.06 102 SER A CA 1
ATOM 809 C C . SER A 1 102 ? -6.042 2.840 3.102 1.00 95.06 102 SER A C 1
ATOM 811 O O . SER A 1 102 ? -5.922 2.305 1.998 1.00 95.06 102 SER A O 1
ATOM 813 N N . THR A 1 103 ? -6.409 4.115 3.244 1.00 95.81 103 THR A N 1
ATOM 814 C CA . THR A 1 103 ? -6.731 5.009 2.128 1.00 95.81 103 THR A CA 1
ATOM 815 C C . THR A 1 103 ? -5.507 5.237 1.238 1.00 95.81 103 THR A C 1
ATOM 817 O O . THR A 1 103 ? -5.606 5.116 0.017 1.00 95.81 103 THR A O 1
ATOM 820 N N . LEU A 1 104 ? -4.331 5.482 1.833 1.00 97.25 104 LEU A N 1
ATOM 821 C CA . LEU A 1 104 ? -3.061 5.573 1.107 1.00 97.25 104 LEU A CA 1
ATOM 822 C C . LEU A 1 104 ? -2.753 4.262 0.371 1.00 97.25 104 LEU A C 1
ATOM 824 O O . LEU A 1 104 ? -2.444 4.288 -0.821 1.00 97.25 104 LEU A O 1
ATOM 828 N N . ILE A 1 105 ? -2.881 3.110 1.032 1.00 97.56 105 ILE A N 1
ATOM 829 C CA . ILE A 1 105 ? -2.604 1.803 0.418 1.00 97.56 105 ILE A CA 1
ATOM 830 C C . ILE A 1 105 ? -3.498 1.564 -0.804 1.00 97.56 105 ILE A C 1
ATOM 832 O O . ILE A 1 105 ? -2.993 1.274 -1.890 1.00 97.56 105 ILE A O 1
ATOM 836 N N . ASN A 1 106 ? -4.811 1.736 -0.654 1.00 96.81 106 ASN A N 1
ATOM 837 C CA . ASN A 1 106 ? -5.774 1.486 -1.725 1.00 96.81 106 ASN A CA 1
ATOM 838 C C . ASN A 1 106 ? -5.617 2.478 -2.892 1.00 96.81 106 ASN A C 1
ATOM 840 O O . ASN A 1 106 ? -5.687 2.078 -4.060 1.00 96.81 106 ASN A O 1
ATOM 844 N N . ALA A 1 107 ? -5.353 3.758 -2.605 1.00 97.62 107 ALA A N 1
ATOM 845 C CA . ALA A 1 107 ? -5.082 4.757 -3.636 1.00 97.62 107 ALA A CA 1
ATOM 846 C C . ALA A 1 107 ? -3.774 4.458 -4.382 1.00 97.62 107 ALA A C 1
ATOM 848 O O . ALA A 1 107 ? -3.750 4.461 -5.611 1.00 97.62 107 ALA A O 1
ATOM 849 N N . GLY A 1 108 ? -2.699 4.144 -3.655 1.00 98.00 108 GLY A N 1
ATOM 850 C CA . GLY A 1 108 ? -1.408 3.787 -4.247 1.00 98.00 108 GLY A CA 1
ATOM 851 C C . GLY A 1 108 ? -1.512 2.552 -5.125 1.00 98.00 108 GLY A C 1
ATOM 852 O O . GLY A 1 108 ? -1.078 2.577 -6.270 1.00 98.00 108 GLY A O 1
ATOM 853 N N . TYR A 1 109 ? -2.173 1.504 -4.639 1.00 97.69 109 TYR A N 1
ATOM 854 C CA . TYR A 1 109 ? -2.405 0.290 -5.413 1.00 97.69 109 TYR A CA 1
ATOM 855 C C . TYR A 1 109 ? -3.193 0.551 -6.702 1.00 97.69 109 TYR A C 1
ATOM 857 O O . TYR A 1 109 ? -2.797 0.091 -7.771 1.00 97.69 109 TYR A O 1
ATOM 865 N N . SER A 1 110 ? -4.257 1.354 -6.629 1.00 97.31 110 SER A N 1
ATOM 866 C CA . SER A 1 110 ? -5.040 1.747 -7.808 1.00 97.31 110 SER A CA 1
ATOM 867 C C . SER A 1 110 ? -4.199 2.545 -8.813 1.00 97.31 110 SER A C 1
ATOM 869 O O . SER A 1 110 ? -4.277 2.308 -10.018 1.00 97.31 110 SER A O 1
ATOM 871 N N . ALA A 1 111 ? -3.335 3.443 -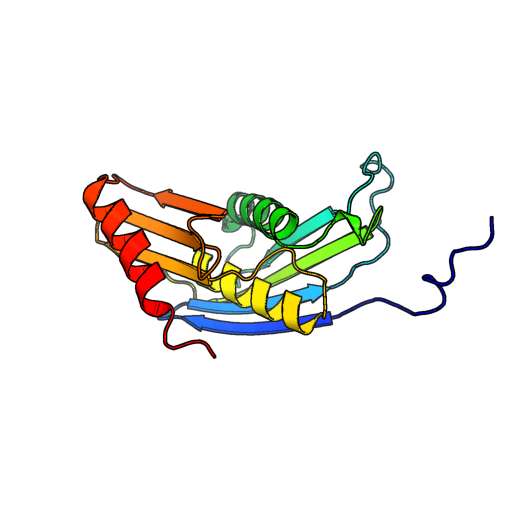8.329 1.00 97.50 111 ALA A N 1
ATOM 872 C CA . ALA A 1 111 ? -2.401 4.184 -9.171 1.00 97.50 111 ALA A CA 1
ATOM 873 C C . ALA A 1 111 ? -1.333 3.270 -9.805 1.00 97.50 111 ALA A C 1
ATOM 875 O O . ALA A 1 111 ? -0.998 3.455 -10.972 1.00 97.50 111 ALA A O 1
ATOM 876 N N . ILE A 1 112 ? -0.839 2.252 -9.089 1.00 96.50 112 ILE A N 1
ATOM 877 C CA . ILE A 1 112 ? 0.101 1.245 -9.615 1.00 96.50 112 ILE A CA 1
ATOM 878 C C . ILE A 1 112 ? -0.564 0.414 -10.723 1.00 96.50 112 ILE A C 1
ATOM 880 O O . ILE A 1 112 ? 0.052 0.191 -11.766 1.00 96.50 112 ILE A O 1
ATOM 884 N N . ILE A 1 113 ? -1.831 0.013 -10.540 1.00 95.56 113 ILE A N 1
ATOM 885 C CA . ILE A 1 113 ? -2.617 -0.652 -11.592 1.00 95.56 113 ILE A CA 1
ATOM 886 C C . ILE A 1 113 ? -2.735 0.255 -12.818 1.00 95.56 113 ILE A C 1
ATOM 888 O O . ILE A 1 113 ? -2.497 -0.196 -13.936 1.00 95.56 113 ILE A O 1
ATOM 892 N N . GLN A 1 114 ? -3.082 1.533 -12.630 1.00 95.19 114 GLN A N 1
ATOM 893 C CA . GLN A 1 114 ? -3.236 2.466 -13.749 1.00 95.19 114 GLN A CA 1
ATOM 894 C C . GLN A 1 114 ? -1.908 2.727 -14.476 1.00 95.19 114 GLN A C 1
ATOM 896 O O . GLN A 1 114 ? -1.899 2.867 -15.698 1.00 95.19 114 GLN A O 1
ATOM 901 N N . ALA A 1 115 ? -0.787 2.724 -13.750 1.00 93.19 115 ALA A N 1
ATOM 902 C CA . ALA A 1 115 ? 0.556 2.774 -14.322 1.00 93.19 115 ALA A CA 1
ATOM 903 C C . ALA A 1 115 ? 0.928 1.486 -15.088 1.00 93.19 115 ALA A C 1
ATOM 905 O O . ALA A 1 115 ? 1.965 1.438 -15.741 1.00 93.19 115 ALA A O 1
ATOM 906 N N . ASN A 1 116 ? 0.085 0.448 -15.058 1.00 93.56 116 ASN A N 1
ATOM 907 C CA . ASN A 1 116 ? 0.308 -0.830 -15.732 1.00 93.56 116 ASN A CA 1
ATOM 908 C C . ASN A 1 116 ? 1.622 -1.507 -15.296 1.00 93.56 116 ASN A C 1
ATOM 910 O O . ASN A 1 116 ? 2.346 -2.096 -16.104 1.00 93.56 116 ASN A O 1
ATOM 914 N N . LEU A 1 117 ? 1.939 -1.385 -14.004 1.00 92.88 117 LEU A N 1
ATOM 915 C CA . LEU A 1 117 ? 3.047 -2.092 -13.376 1.00 92.88 117 LEU A CA 1
ATOM 916 C C . LEU A 1 117 ? 2.632 -3.527 -13.053 1.00 92.88 117 LEU A C 1
ATOM 918 O O . LEU A 1 117 ? 1.492 -3.788 -12.667 1.00 92.88 117 LEU A O 1
ATOM 922 N N . GLU A 1 118 ? 3.567 -4.464 -13.181 1.00 94.00 118 GLU A N 1
ATOM 923 C CA . GLU A 1 118 ? 3.298 -5.856 -12.849 1.00 94.00 118 GLU A CA 1
ATOM 924 C C . GLU A 1 118 ? 3.153 -6.046 -11.334 1.00 94.00 118 GLU A C 1
ATOM 926 O O . GLU A 1 118 ? 4.005 -5.631 -10.545 1.00 94.00 118 GLU A O 1
ATOM 931 N N . LEU A 1 119 ? 2.090 -6.741 -10.941 1.00 95.00 119 LEU A N 1
ATOM 932 C CA . LEU A 1 119 ? 1.740 -7.031 -9.558 1.00 95.00 119 LEU A CA 1
ATOM 933 C C . LEU A 1 119 ? 1.868 -8.528 -9.277 1.00 95.00 119 LEU A C 1
ATOM 935 O O . LEU A 1 119 ? 1.411 -9.351 -10.067 1.00 95.00 119 LEU A O 1
ATOM 939 N N . LYS A 1 120 ? 2.402 -8.889 -8.108 1.00 95.38 120 LYS A N 1
ATOM 940 C CA . LYS A 1 120 ? 2.434 -10.281 -7.629 1.00 95.38 120 LYS A CA 1
ATOM 941 C C . LYS A 1 120 ? 1.077 -10.750 -7.111 1.00 95.38 120 LYS A C 1
ATOM 943 O O . LYS A 1 120 ? 0.785 -11.941 -7.121 1.00 95.38 120 LYS A O 1
ATOM 948 N N . CYS A 1 121 ? 0.265 -9.823 -6.608 1.00 93.88 121 CYS A N 1
ATOM 949 C CA . CYS A 1 121 ? -1.022 -10.126 -5.998 1.00 93.88 121 CYS A CA 1
ATOM 950 C C . CYS A 1 121 ? -1.989 -8.939 -6.076 1.00 93.88 121 CYS A C 1
ATOM 952 O O . CYS A 1 121 ? -1.599 -7.795 -6.332 1.00 93.88 121 CYS A O 1
ATOM 954 N N . ARG A 1 122 ? -3.274 -9.231 -5.853 1.00 92.75 122 ARG A N 1
ATOM 955 C CA . ARG A 1 122 ? -4.282 -8.206 -5.575 1.00 92.75 122 ARG A CA 1
ATOM 956 C C . ARG A 1 122 ? -4.288 -7.877 -4.097 1.00 92.75 122 ARG A C 1
ATOM 958 O O . ARG A 1 122 ? -4.036 -8.769 -3.297 1.00 92.75 122 ARG A O 1
ATOM 965 N N . ILE A 1 123 ? -4.597 -6.632 -3.752 1.00 93.81 123 ILE A N 1
ATOM 966 C CA . ILE A 1 123 ? -4.613 -6.183 -2.360 1.00 93.81 123 ILE A CA 1
ATOM 967 C C . ILE A 1 123 ? -5.881 -5.391 -2.057 1.00 93.81 123 ILE A C 1
ATOM 969 O O . ILE A 1 123 ? -6.417 -4.706 -2.928 1.00 93.81 123 ILE A O 1
ATOM 973 N N . VAL A 1 124 ? -6.343 -5.489 -0.815 1.00 93.50 124 VAL A N 1
ATOM 974 C CA . VAL A 1 124 ? -7.374 -4.619 -0.239 1.00 93.50 124 VAL A CA 1
ATOM 975 C C . VAL A 1 124 ? -6.923 -4.250 1.163 1.00 93.50 124 VAL A C 1
ATOM 977 O O . VAL A 1 124 ? -6.508 -5.129 1.922 1.00 93.50 124 VAL A O 1
ATOM 980 N N . ALA A 1 125 ? -7.004 -2.966 1.502 1.00 94.56 125 ALA A N 1
ATOM 981 C CA . ALA A 1 125 ? -6.696 -2.473 2.833 1.00 94.56 125 ALA A CA 1
ATOM 982 C C . ALA A 1 125 ? -7.899 -1.815 3.507 1.00 94.56 125 ALA A C 1
ATOM 984 O O . ALA A 1 125 ? -8.735 -1.196 2.847 1.00 94.56 125 ALA A O 1
ATOM 985 N N . LYS A 1 126 ? -7.957 -1.913 4.834 1.00 94.50 126 LYS A N 1
ATOM 986 C CA . LYS A 1 126 ? -8.991 -1.284 5.654 1.00 94.50 126 LYS A CA 1
ATOM 987 C C . LYS A 1 126 ? -8.466 -0.932 7.035 1.00 94.50 126 LYS A C 1
ATOM 989 O O . LYS A 1 126 ? -7.682 -1.681 7.618 1.00 94.50 126 LYS A O 1
ATOM 994 N N . ASP A 1 127 ? -8.952 0.191 7.546 1.00 93.88 127 ASP A N 1
ATOM 995 C CA . ASP A 1 127 ? -8.734 0.606 8.924 1.00 93.88 127 ASP A CA 1
ATOM 996 C C . ASP A 1 127 ? -9.932 0.225 9.798 1.00 93.88 127 ASP A C 1
ATOM 998 O O . ASP A 1 127 ? -11.091 0.414 9.423 1.00 93.88 127 ASP A O 1
ATOM 1002 N N . PHE A 1 128 ? -9.631 -0.287 10.984 1.00 92.75 128 PHE A N 1
ATOM 1003 C CA . PHE A 1 128 ? -10.561 -0.571 12.063 1.00 92.75 128 PHE A CA 1
ATOM 1004 C C . PHE A 1 128 ? -10.190 0.334 13.229 1.00 92.75 128 PHE A C 1
ATOM 1006 O O . PHE A 1 128 ? -9.065 0.278 13.724 1.00 92.75 128 PHE A O 1
ATOM 1013 N N . VAL A 1 129 ? -11.122 1.185 13.649 1.00 90.38 129 VAL A N 1
ATOM 1014 C CA . VAL A 1 129 ? -10.882 2.187 14.691 1.00 90.38 129 VAL A CA 1
ATOM 1015 C C . VAL A 1 129 ? -11.962 2.065 15.755 1.00 90.38 129 VAL A C 1
ATOM 1017 O O . VAL A 1 129 ? -13.149 2.020 15.432 1.00 90.38 129 VAL A O 1
ATOM 1020 N N . ASN A 1 130 ? -11.539 2.019 17.013 1.00 87.69 130 ASN A N 1
ATOM 1021 C CA . ASN A 1 130 ? -12.384 2.222 18.183 1.00 87.69 130 ASN A CA 1
ATOM 1022 C C . ASN A 1 130 ? -11.721 3.266 19.111 1.00 87.69 130 ASN A C 1
ATOM 1024 O O . ASN A 1 130 ? -10.757 3.916 18.713 1.00 87.69 130 ASN A O 1
ATOM 1028 N N . GLU A 1 131 ? -12.258 3.476 20.314 1.00 86.12 131 GLU A N 1
ATOM 1029 C CA . GLU A 1 131 ? -11.803 4.545 21.219 1.00 86.12 131 GLU A CA 1
ATOM 1030 C C . GLU A 1 131 ? -10.336 4.413 21.671 1.00 86.12 131 GLU A C 1
ATOM 1032 O O . GLU A 1 131 ? -9.681 5.428 21.898 1.00 86.12 131 GLU A O 1
ATOM 1037 N N . GLU A 1 132 ? -9.806 3.192 21.777 1.00 88.38 132 GLU A N 1
ATOM 1038 C CA . GLU A 1 132 ? -8.464 2.929 22.328 1.00 88.38 132 GLU A CA 1
ATOM 1039 C C . GLU A 1 132 ? -7.494 2.320 21.310 1.00 88.38 132 GLU A C 1
ATOM 1041 O O . GLU A 1 132 ? -6.287 2.271 21.552 1.00 88.38 132 GLU A O 1
ATOM 1046 N N . LEU A 1 133 ? -8.014 1.839 20.181 1.00 91.62 133 LEU A N 1
ATOM 1047 C CA . LEU A 1 133 ? -7.288 1.010 19.236 1.00 91.62 133 LEU A CA 1
ATOM 1048 C C . LEU A 1 133 ? -7.537 1.453 17.796 1.00 91.62 133 LEU A C 1
ATOM 1050 O O . LEU A 1 133 ? -8.669 1.670 17.353 1.00 91.62 133 LEU A O 1
ATOM 1054 N N . LYS A 1 134 ? -6.451 1.452 17.031 1.00 92.25 134 LYS A N 1
ATOM 1055 C CA . LYS A 1 134 ? -6.452 1.563 15.580 1.00 92.25 134 LYS A CA 1
ATOM 1056 C C . LYS A 1 134 ? -5.678 0.398 14.976 1.00 92.25 134 LYS A C 1
ATOM 1058 O O . LYS A 1 134 ? -4.541 0.122 15.350 1.00 92.25 134 LYS A O 1
ATOM 1063 N N . LEU A 1 135 ? -6.299 -0.267 14.011 1.00 94.94 135 LEU A N 1
ATOM 1064 C CA . LEU A 1 135 ? -5.724 -1.377 13.265 1.00 94.94 135 LEU A CA 1
ATOM 1065 C C . LEU A 1 135 ? -5.873 -1.135 11.767 1.00 94.94 135 LEU A C 1
ATOM 1067 O O . LEU A 1 135 ? -6.989 -1.036 11.270 1.00 94.94 135 LEU A O 1
ATOM 1071 N N . THR A 1 136 ? -4.762 -1.133 11.040 1.00 95.44 136 THR A N 1
ATOM 1072 C CA . THR A 1 136 ? -4.749 -1.182 9.576 1.00 95.44 136 THR A CA 1
ATOM 1073 C C . THR A 1 136 ? -4.397 -2.588 9.119 1.00 95.44 136 THR A C 1
ATOM 1075 O O . THR A 1 136 ? -3.314 -3.085 9.431 1.00 95.44 136 THR A O 1
ATOM 1078 N N . LEU A 1 137 ? -5.282 -3.212 8.343 1.00 95.94 137 LEU A N 1
ATOM 1079 C CA . LEU A 1 137 ? -5.025 -4.492 7.686 1.00 95.94 137 LEU A CA 1
ATOM 1080 C C . LEU A 1 137 ? -4.941 -4.292 6.177 1.00 95.94 137 LEU A C 1
ATOM 1082 O O . LEU A 1 137 ? -5.800 -3.627 5.604 1.00 95.94 137 LEU A O 1
ATOM 1086 N N . ALA A 1 138 ? -3.952 -4.912 5.533 1.00 95.75 138 ALA A N 1
ATOM 1087 C CA . ALA A 1 138 ? -3.928 -5.118 4.088 1.00 95.75 138 ALA A CA 1
ATOM 1088 C C . ALA A 1 138 ? -3.765 -6.608 3.787 1.00 95.75 138 ALA A C 1
ATOM 1090 O O . ALA A 1 138 ? -2.829 -7.246 4.273 1.00 95.75 138 ALA A O 1
ATOM 1091 N N . ILE A 1 139 ? -4.672 -7.160 2.986 1.00 94.56 139 ILE A N 1
ATOM 1092 C CA . ILE A 1 139 ? -4.741 -8.596 2.692 1.00 94.56 139 ILE A CA 1
ATOM 1093 C C . ILE A 1 139 ? -4.718 -8.855 1.193 1.00 94.56 139 ILE A C 1
ATOM 1095 O O . ILE A 1 139 ? -5.064 -7.977 0.399 1.00 94.56 139 ILE A O 1
ATOM 1099 N N . VAL A 1 140 ? -4.372 -10.085 0.816 1.00 92.75 140 VAL A N 1
ATOM 1100 C CA . VAL A 1 140 ? -4.600 -10.594 -0.538 1.00 92.75 140 VAL A CA 1
ATOM 1101 C C . VAL A 1 140 ? -5.985 -11.246 -0.594 1.00 92.75 140 VAL A C 1
ATOM 1103 O O . VAL A 1 140 ? -6.197 -12.268 0.070 1.00 92.75 140 VAL A O 1
ATOM 1106 N N . PRO A 1 141 ? -6.943 -10.699 -1.372 1.00 86.31 141 PRO A N 1
ATOM 1107 C CA . PRO A 1 141 ? -8.277 -11.275 -1.479 1.00 86.31 141 PRO A CA 1
ATOM 1108 C C . PRO A 1 141 ? -8.233 -12.743 -1.913 1.00 86.31 141 PRO A C 1
ATOM 1110 O O . PRO A 1 141 ? -7.416 -13.127 -2.748 1.00 86.31 141 PRO A O 1
ATOM 1113 N N . PHE A 1 142 ? -9.153 -13.548 -1.376 1.00 83.25 142 PHE A N 1
ATOM 1114 C CA . PHE A 1 142 ? -9.260 -14.993 -1.642 1.00 83.25 142 PHE A CA 1
ATOM 1115 C C . PHE A 1 142 ? -8.035 -15.822 -1.218 1.00 83.25 142 PHE A C 1
ATOM 1117 O O . PHE A 1 142 ? -7.815 -16.914 -1.739 1.00 83.25 142 PHE A O 1
ATOM 1124 N N . SER A 1 143 ? -7.255 -15.323 -0.261 1.00 85.75 143 SER A N 1
ATOM 1125 C CA . SER A 1 143 ? -6.151 -16.052 0.358 1.00 85.75 143 SER A CA 1
ATOM 1126 C C . SER A 1 143 ? -6.094 -15.774 1.859 1.00 85.75 143 SER A C 1
ATOM 1128 O O . SER A 1 143 ? -6.694 -14.806 2.323 1.00 85.75 143 SER A O 1
ATOM 1130 N N . ASP A 1 144 ? -5.309 -16.569 2.583 1.00 83.94 144 ASP A N 1
ATOM 1131 C CA . ASP A 1 144 ? -5.054 -16.375 4.016 1.00 83.94 144 ASP A CA 1
ATOM 1132 C C . ASP A 1 144 ? -3.870 -15.418 4.273 1.00 83.94 144 ASP A C 1
ATOM 1134 O O . ASP A 1 144 ? -3.362 -15.310 5.391 1.00 83.94 144 ASP A O 1
ATOM 1138 N N . PHE A 1 145 ? -3.375 -14.739 3.229 1.00 90.06 145 PHE A N 1
ATOM 1139 C CA . PHE A 1 145 ? -2.209 -13.870 3.333 1.00 90.06 145 PHE A CA 1
ATOM 1140 C C . PHE A 1 145 ? -2.592 -12.458 3.775 1.00 90.06 145 PHE A C 1
ATOM 1142 O O . PHE A 1 145 ? -3.221 -11.688 3.043 1.00 90.06 145 PHE A O 1
ATOM 1149 N N . ILE A 1 146 ? -2.109 -12.101 4.962 1.00 93.38 146 ILE A N 1
ATOM 1150 C CA . ILE A 1 146 ? -2.069 -10.732 5.467 1.00 93.38 146 ILE A CA 1
ATOM 1151 C C . ILE A 1 146 ? -0.707 -10.148 5.088 1.00 93.38 146 ILE A C 1
ATOM 1153 O O . ILE A 1 146 ? 0.331 -10.659 5.505 1.00 93.38 146 ILE A O 1
ATOM 1157 N N . LEU A 1 147 ? -0.710 -9.093 4.276 1.00 94.38 147 LEU A N 1
ATOM 1158 C CA . LEU A 1 147 ? 0.505 -8.417 3.814 1.00 94.38 147 LEU A CA 1
ATOM 1159 C C . LEU A 1 147 ? 0.968 -7.334 4.784 1.00 94.38 147 LEU A C 1
ATOM 1161 O O . LEU A 1 147 ? 2.161 -7.059 4.881 1.00 94.38 147 LEU A O 1
ATOM 1165 N N . LEU A 1 148 ? 0.023 -6.704 5.479 1.00 95.75 148 LEU A N 1
ATOM 1166 C CA . LEU A 1 148 ? 0.305 -5.652 6.441 1.00 95.75 148 LEU A CA 1
ATOM 1167 C C . LEU A 1 148 ? -0.690 -5.719 7.596 1.00 95.75 148 LEU A C 1
ATOM 1169 O O . LEU A 1 148 ? -1.895 -5.838 7.377 1.00 95.75 148 LEU A O 1
ATOM 1173 N N . SER A 1 149 ? -0.167 -5.592 8.812 1.00 95.75 149 SER A N 1
ATOM 1174 C CA . SER A 1 149 ? -0.943 -5.392 10.031 1.00 95.75 149 SER A CA 1
ATOM 1175 C C . SER A 1 149 ? -0.245 -4.335 10.880 1.00 95.75 149 SER A C 1
ATOM 1177 O O . SER A 1 149 ? 0.810 -4.606 11.454 1.00 95.75 149 SER A O 1
ATOM 1179 N N . LEU A 1 150 ? -0.819 -3.135 10.949 1.00 94.50 150 LEU A N 1
ATOM 1180 C CA . LEU A 1 150 ? -0.326 -2.044 11.791 1.00 94.50 150 LEU A CA 1
ATOM 1181 C C . LEU A 1 150 ? -1.312 -1.804 12.921 1.00 94.50 150 LEU A C 1
ATOM 1183 O O . LEU A 1 150 ? -2.479 -1.533 12.665 1.00 94.50 150 LEU A O 1
ATOM 1187 N N . CYS A 1 151 ? -0.838 -1.907 14.156 1.00 94.00 151 CYS A N 1
ATOM 1188 C CA . CYS A 1 151 ? -1.661 -1.790 15.347 1.00 94.00 151 CYS A CA 1
ATOM 1189 C C . CYS A 1 151 ? -1.131 -0.671 16.243 1.00 94.00 151 CYS A C 1
ATOM 1191 O O . CYS A 1 151 ? 0.043 -0.673 16.612 1.00 94.00 151 CYS A O 1
ATOM 1193 N N . GLU A 1 152 ? -2.014 0.242 16.626 1.00 91.38 152 GLU A N 1
ATOM 1194 C CA . GLU A 1 152 ? -1.775 1.316 17.583 1.00 91.38 152 GLU A CA 1
ATOM 1195 C C . GLU A 1 152 ? -2.800 1.171 18.713 1.00 91.38 152 GLU A C 1
ATOM 1197 O O . GLU A 1 152 ? -3.993 1.339 18.480 1.00 91.38 152 GLU A O 1
ATOM 1202 N N . GLY A 1 153 ? -2.345 0.840 19.924 1.00 92.69 153 GLY A N 1
ATOM 1203 C CA . GLY A 1 153 ? -3.219 0.586 21.077 1.00 92.69 153 GLY A CA 1
ATOM 1204 C C . GLY A 1 153 ? -3.287 -0.891 21.491 1.00 92.69 153 GLY A C 1
ATOM 1205 O O . GLY A 1 153 ? -2.630 -1.742 20.879 1.00 92.69 153 GLY A O 1
ATOM 1206 N N . PRO A 1 154 ? -4.020 -1.209 22.575 1.00 93.12 154 PRO A N 1
ATOM 1207 C CA . PRO A 1 154 ? -4.176 -2.574 23.059 1.00 93.12 154 PRO A CA 1
ATOM 1208 C C . PRO A 1 154 ? -5.025 -3.394 22.081 1.00 93.12 154 PRO A C 1
ATOM 1210 O O . PRO A 1 154 ? -6.151 -3.029 21.758 1.00 93.12 154 PRO A O 1
ATOM 1213 N N . MET A 1 155 ? -4.480 -4.522 21.623 1.00 93.94 155 MET A N 1
ATOM 1214 C CA . MET A 1 155 ? -5.166 -5.446 20.722 1.00 93.94 155 MET A CA 1
ATOM 1215 C C . MET A 1 155 ? -5.497 -6.742 21.440 1.00 93.94 155 MET A C 1
ATOM 1217 O O . MET A 1 155 ? -4.594 -7.454 21.888 1.00 93.94 155 MET A O 1
ATOM 1221 N N . ASP A 1 156 ? -6.780 -7.083 21.482 1.00 92.69 156 ASP A N 1
ATOM 1222 C CA . ASP A 1 156 ? -7.209 -8.420 21.851 1.00 92.69 156 ASP A CA 1
ATOM 1223 C C . ASP A 1 156 ? -7.281 -9.332 20.612 1.00 92.69 156 ASP A C 1
ATOM 1225 O O . ASP A 1 156 ? -7.538 -8.912 19.480 1.00 92.69 156 ASP A O 1
ATOM 1229 N N . PHE A 1 157 ? -6.991 -10.614 20.823 1.00 92.88 157 PHE A N 1
ATOM 1230 C CA . PHE A 1 157 ? -6.909 -11.580 19.732 1.00 92.88 157 PHE A CA 1
ATOM 1231 C C . PHE A 1 157 ? -8.272 -11.857 19.079 1.00 92.88 157 PHE A C 1
ATOM 1233 O O . PHE A 1 157 ? -8.332 -12.152 17.885 1.00 92.88 157 PHE A O 1
ATOM 1240 N N . GLU A 1 158 ? -9.365 -11.763 19.836 1.00 93.94 158 GLU A N 1
ATOM 1241 C CA . GLU A 1 158 ? -10.708 -12.056 19.337 1.00 93.94 158 GLU A CA 1
ATOM 1242 C C . GLU A 1 158 ? -11.181 -10.962 18.372 1.00 93.94 158 GLU A C 1
ATOM 1244 O O . GLU A 1 158 ? -11.629 -11.259 17.263 1.00 93.94 158 GLU A O 1
ATOM 1249 N N . TYR A 1 159 ? -10.985 -9.700 18.738 1.00 92.19 159 TYR A N 1
ATOM 1250 C CA . TYR A 1 159 ? -11.222 -8.528 17.912 1.00 92.19 159 TYR A CA 1
ATOM 1251 C C . TYR A 1 159 ? -10.348 -8.549 16.662 1.00 92.19 159 TYR A C 1
ATOM 1253 O O . TYR A 1 159 ? -10.863 -8.363 15.560 1.00 92.19 159 TYR A O 1
ATOM 1261 N N . TYR A 1 160 ? -9.060 -8.894 16.784 1.00 93.75 160 TYR A N 1
ATOM 1262 C CA . TYR A 1 160 ? -8.195 -9.072 15.616 1.00 93.75 160 TYR A CA 1
ATOM 1263 C C . TYR A 1 160 ? -8.777 -10.091 14.620 1.00 93.75 160 TYR A C 1
ATOM 1265 O O . TYR A 1 160 ? -8.879 -9.816 13.422 1.00 93.75 160 TYR A O 1
ATOM 1273 N N . GLN A 1 161 ? -9.230 -11.253 15.104 1.00 92.81 161 GLN A N 1
ATOM 1274 C CA . GLN A 1 161 ? -9.871 -12.263 14.256 1.00 92.81 161 GLN A CA 1
ATOM 1275 C C . GLN A 1 161 ? -11.180 -11.767 13.628 1.00 92.81 161 GLN A C 1
ATOM 1277 O O . GLN A 1 161 ? -11.476 -12.108 12.480 1.00 92.81 161 GLN A O 1
ATOM 1282 N N . GLN A 1 162 ? -11.969 -10.975 14.355 1.00 92.69 162 GLN A N 1
ATOM 1283 C CA . GLN A 1 162 ? -13.188 -10.361 13.827 1.00 92.69 162 GLN A CA 1
ATOM 1284 C C . GLN A 1 162 ? -12.873 -9.355 12.712 1.00 92.69 162 GLN A C 1
ATOM 1286 O O . GLN A 1 162 ? -13.539 -9.380 11.676 1.00 92.69 162 GLN A O 1
ATOM 1291 N N . CYS A 1 163 ? -11.836 -8.528 12.869 1.00 92.94 163 CYS A N 1
ATOM 1292 C CA . CYS A 1 163 ? -11.376 -7.591 11.843 1.00 92.94 163 CYS A CA 1
ATOM 1293 C C . CYS A 1 163 ? -10.939 -8.314 10.564 1.00 92.94 163 CYS A C 1
ATOM 1295 O O . CYS A 1 163 ? -11.391 -7.953 9.475 1.00 92.94 163 CYS A O 1
ATOM 1297 N N . VAL A 1 164 ? -10.132 -9.375 10.688 1.00 91.50 164 VAL A N 1
ATOM 1298 C CA . VAL A 1 164 ? -9.707 -10.197 9.541 1.00 91.50 164 VAL A CA 1
ATOM 1299 C C . VAL A 1 164 ? -10.924 -10.787 8.823 1.00 91.50 164 VAL A C 1
ATOM 1301 O O . VAL A 1 164 ? -11.088 -10.579 7.622 1.00 91.50 164 VAL A O 1
ATOM 1304 N N . LYS A 1 165 ? -11.847 -11.424 9.559 1.00 89.62 165 LYS A N 1
ATOM 1305 C CA . LYS A 1 165 ? -13.087 -11.984 8.988 1.00 89.62 165 LYS A CA 1
ATOM 1306 C C . LYS A 1 165 ? -13.977 -10.925 8.334 1.00 89.62 165 LYS A C 1
ATOM 1308 O O . LYS A 1 165 ? -14.616 -11.203 7.326 1.00 89.62 165 LYS A O 1
ATOM 1313 N N . SER A 1 166 ? -14.047 -9.724 8.904 1.00 89.62 166 SER A N 1
ATOM 1314 C CA . SER A 1 166 ? -14.834 -8.611 8.365 1.00 89.62 166 SER A CA 1
ATOM 1315 C C . SER A 1 166 ? -14.289 -8.149 7.014 1.00 89.62 166 SER A C 1
ATOM 1317 O O . SER A 1 166 ? -15.036 -8.099 6.037 1.00 89.62 166 SER A O 1
ATOM 1319 N N . LEU A 1 167 ? -12.974 -7.918 6.927 1.00 87.94 167 LEU A N 1
ATOM 1320 C CA . LEU A 1 167 ? -12.306 -7.558 5.672 1.00 87.94 167 LEU A CA 1
ATOM 1321 C C . LEU A 1 167 ? -12.446 -8.666 4.623 1.00 87.94 167 LEU A C 1
ATOM 1323 O O . LEU A 1 167 ? -12.631 -8.417 3.434 1.00 87.94 167 LEU A O 1
ATOM 1327 N N . GLU A 1 168 ? -12.423 -9.911 5.084 1.00 84.31 168 GLU A N 1
ATOM 1328 C CA . GLU A 1 168 ? -12.677 -11.066 4.253 1.00 84.31 168 GLU A CA 1
ATOM 1329 C C . GLU A 1 168 ? -14.132 -11.213 3.785 1.00 84.31 168 GLU A C 1
ATOM 1331 O O . GLU A 1 168 ? -14.376 -11.898 2.802 1.00 84.31 168 GLU A O 1
ATOM 1336 N N . ASN A 1 169 ? -15.124 -10.622 4.438 1.00 78.56 169 ASN A N 1
ATOM 1337 C CA . ASN A 1 169 ? -16.517 -10.730 3.992 1.00 78.56 169 ASN A CA 1
ATOM 1338 C C . ASN A 1 169 ? -16.900 -9.621 3.005 1.00 78.56 169 ASN A C 1
ATOM 1340 O O . ASN A 1 169 ? -17.813 -9.797 2.200 1.00 78.56 169 ASN A O 1
ATOM 1344 N N . GLU A 1 170 ? -16.140 -8.524 2.970 1.00 69.50 170 GLU A N 1
ATOM 1345 C CA . GLU A 1 170 ? -16.266 -7.471 1.951 1.00 69.50 170 GLU A CA 1
ATOM 1346 C C . GLU A 1 170 ? -15.807 -7.929 0.547 1.00 69.50 170 GLU A C 1
ATOM 1348 O O . GLU A 1 170 ? -15.995 -7.212 -0.438 1.00 69.50 170 GLU A O 1
ATOM 1353 N N . LYS A 1 171 ? -15.331 -9.184 0.433 1.00 58.09 171 LYS A N 1
ATOM 1354 C CA . LYS A 1 171 ? -14.995 -9.946 -0.790 1.00 58.09 171 LYS A CA 1
ATOM 1355 C C . LYS A 1 171 ? -16.076 -9.952 -1.895 1.00 58.09 171 LYS A C 1
ATOM 1357 O O . LYS A 1 171 ? -15.777 -10.417 -2.991 1.00 58.09 171 LYS A O 1
ATOM 1362 N N . GLN A 1 172 ? -17.311 -9.494 -1.652 1.00 44.28 172 GLN A N 1
ATOM 1363 C CA . GLN A 1 172 ? -18.432 -9.619 -2.604 1.00 44.28 172 GLN A CA 1
ATOM 1364 C C . GLN A 1 172 ? -18.767 -8.361 -3.430 1.00 44.28 172 GLN A C 1
ATOM 1366 O O . GLN A 1 172 ? -19.586 -8.463 -4.339 1.00 44.28 172 GLN A O 1
ATOM 1371 N N . ILE A 1 173 ? -18.169 -7.193 -3.155 1.00 44.25 173 ILE A N 1
ATOM 1372 C CA . ILE A 1 173 ? -18.619 -5.913 -3.757 1.00 44.25 173 ILE A CA 1
ATOM 1373 C C . ILE A 1 173 ? -17.628 -5.338 -4.789 1.00 44.25 173 ILE A C 1
ATOM 1375 O O . ILE A 1 173 ? -18.002 -4.486 -5.589 1.00 44.25 173 ILE A O 1
ATOM 1379 N N . ILE A 1 174 ? -16.385 -5.823 -4.834 1.00 43.03 174 ILE A N 1
ATOM 1380 C CA . ILE A 1 174 ? -15.349 -5.289 -5.732 1.00 43.03 174 ILE A CA 1
ATOM 1381 C C . ILE A 1 174 ? -15.163 -6.240 -6.928 1.00 43.03 174 ILE A C 1
ATOM 1383 O O . ILE A 1 174 ? -14.310 -7.131 -6.898 1.00 43.03 174 ILE A O 1
ATOM 1387 N N . ILE A 1 175 ? -15.994 -6.058 -7.963 1.00 36.69 175 ILE A N 1
ATOM 1388 C CA . ILE A 1 175 ? -15.803 -6.559 -9.339 1.00 36.69 175 ILE A CA 1
ATOM 1389 C C . ILE A 1 175 ? -15.875 -5.363 -10.282 1.00 36.69 175 ILE A C 1
ATOM 1391 O O . ILE A 1 175 ? -16.860 -4.600 -10.167 1.00 36.69 175 ILE A O 1
#

Foldseek 3Di:
DPPPPVVVDPPFQKFWFWDDDDQWTKIKIKTDQDADPCPVVQPWLWEFEFEFEDEPVDRPVCPVVRVVVRVLVSQFFPRNVRGNGYMYIYMYIPGDDLWHSQRSNVRSLNRCVNSVTHTPADKHWGWDDDPFKIWIWIAGAPDPDTSDIDIDGDDDPVVVVVVVVVSNVVSPPDD

Sequence (175 aa):
MKPSNLVEKGWATMGYSRMSNCNSEVLAAVYGPFESRNSQKSDYSKCIVEVVISDMHSSKEFEQTEKVLSEFFASVVDIEKYPYMTIVVNYQIFSKDMTIVSTLINAGYSAIIQANLELKCRIVAKDFVNEELKLTLAIVPFSDFILLSLCEGPMDFEYYQQCVKSLENEKQIII

InterPro domains:
  IPR001247 Exoribonuclease, phosphorolytic domain 1 [PF01138] (22-117)
  IPR020568 Ribosomal protein uS5 domain 2-type superfamily [SSF54211] (17-116)
  IPR027408 PNPase/RNase PH domain superfamily [G3DSA:3.30.230.70] (12-174)
  IPR050080 Ribonuclease PH [PTHR11953] (15-125)

Organism: NCBI:txid5963

Radius of gyration: 17.22 Å; chains: 1; bounding box: 46×37×50 Å

pLDDT: mean 85.22, std 16.55, range [30.44, 98.0]

Secondary structure (DSSP, 8-state):
-PPPTTTTS---EEEEEEEEETTEEEEEEEEEEEE-S-TTS---SS-EEEEEEEESS-SGGGHHHHHHHHHHHHHHB-TTSSTTEEEEEEEEEEE--TTHHHHHHHHHHHHHHHTT--BSS--EEEEEE-SS-EEEEEE-TTSS-EEEEEEES---HHHHHHHHHHHHHGGGS--